Protein AF-A0A290Z5X6-F1 (afdb_monomer_lite)

Structure (mmCIF, N/CA/C/O backbone):
data_AF-A0A290Z5X6-F1
#
_entry.id   AF-A0A290Z5X6-F1
#
loop_
_atom_site.group_PDB
_atom_site.id
_atom_site.type_symbol
_atom_site.label_atom_id
_atom_site.label_alt_id
_atom_site.label_comp_id
_atom_site.label_asym_id
_atom_site.label_entity_id
_atom_site.label_seq_id
_atom_site.pdbx_PDB_ins_code
_atom_site.Cartn_x
_atom_site.Cartn_y
_atom_site.Cartn_z
_atom_site.occupancy
_atom_site.B_iso_or_equiv
_atom_site.auth_seq_id
_atom_site.auth_comp_id
_atom_site.auth_asym_id
_atom_site.auth_atom_id
_atom_site.pdbx_PDB_model_num
ATOM 1 N N . MET A 1 1 ? 26.047 21.841 9.371 1.00 41.75 1 MET A N 1
ATOM 2 C CA . MET A 1 1 ? 24.678 21.755 8.825 1.00 41.75 1 MET A CA 1
ATOM 3 C C . MET A 1 1 ? 23.907 20.826 9.737 1.00 41.75 1 MET A C 1
ATOM 5 O O . MET A 1 1 ? 24.258 19.658 9.817 1.00 41.75 1 MET A O 1
ATOM 9 N N . SER A 1 2 ? 22.987 21.386 10.518 1.00 51.69 2 SER A N 1
ATOM 10 C CA . SER A 1 2 ? 22.166 20.652 11.479 1.00 51.69 2 SER A CA 1
ATOM 11 C C . SER A 1 2 ? 20.998 19.984 10.766 1.00 51.69 2 SER A C 1
ATOM 13 O O . SER A 1 2 ? 20.327 20.634 9.970 1.00 51.69 2 SER A O 1
ATOM 15 N N . ALA A 1 3 ? 20.730 18.730 11.106 1.00 50.97 3 ALA A N 1
ATOM 16 C CA . ALA A 1 3 ? 19.401 18.146 11.011 1.00 50.97 3 ALA A CA 1
ATOM 17 C C . ALA A 1 3 ? 19.235 17.237 12.231 1.00 50.97 3 ALA A C 1
ATOM 19 O O . ALA A 1 3 ? 19.545 16.050 12.205 1.00 50.97 3 ALA A O 1
ATOM 20 N N . ASP A 1 4 ? 18.837 17.861 13.337 1.00 50.28 4 ASP A N 1
ATOM 21 C CA . ASP A 1 4 ? 18.227 17.169 14.463 1.00 50.28 4 ASP A CA 1
ATOM 22 C C . ASP A 1 4 ? 16.857 16.682 13.973 1.00 50.28 4 ASP A C 1
ATOM 24 O O . ASP A 1 4 ? 15.904 17.450 13.874 1.00 50.28 4 ASP A O 1
ATOM 28 N N . GLY A 1 5 ? 16.794 15.428 13.527 1.00 50.50 5 GLY A N 1
ATOM 29 C CA . GLY A 1 5 ? 15.556 14.754 13.134 1.00 50.50 5 GLY A CA 1
ATOM 30 C C . GLY A 1 5 ? 14.827 14.204 14.357 1.00 50.50 5 GLY A C 1
ATOM 31 O O . GLY A 1 5 ? 14.527 13.015 14.416 1.00 50.50 5 GLY A O 1
ATOM 32 N N . GLY A 1 6 ? 14.627 15.040 15.376 1.00 59.44 6 GLY A N 1
ATOM 33 C CA . GLY A 1 6 ? 13.831 14.721 16.552 1.00 59.44 6 GLY A CA 1
ATOM 34 C C . GLY A 1 6 ? 12.353 14.987 16.280 1.00 59.44 6 GLY A C 1
ATOM 35 O O . GLY A 1 6 ? 11.938 16.137 16.172 1.00 59.44 6 GLY A O 1
ATOM 36 N N . GLY A 1 7 ? 11.542 13.932 16.192 1.00 45.91 7 GLY A N 1
ATOM 37 C CA . GLY A 1 7 ? 10.097 14.095 16.035 1.00 45.91 7 GLY A CA 1
ATOM 38 C C . GLY A 1 7 ? 9.330 12.802 15.805 1.00 45.91 7 GLY A C 1
ATOM 39 O O . GLY A 1 7 ? 8.554 12.716 14.862 1.00 45.91 7 GLY A O 1
ATOM 40 N N . SER A 1 8 ? 9.532 11.783 16.650 1.00 51.44 8 SER A N 1
ATOM 41 C CA . SER A 1 8 ? 8.669 10.591 16.682 1.00 51.44 8 SER A CA 1
ATOM 42 C C . SER A 1 8 ? 7.294 10.974 17.243 1.00 51.44 8 SER A C 1
ATOM 44 O O . SER A 1 8 ? 6.984 10.805 18.419 1.00 51.44 8 SER A O 1
ATOM 46 N N . GLY A 1 9 ? 6.510 11.602 16.380 1.00 51.50 9 GLY A N 1
ATOM 47 C CA . GLY A 1 9 ? 5.180 12.130 16.626 1.00 51.50 9 GLY A CA 1
ATOM 48 C C . GLY A 1 9 ? 4.508 12.376 15.286 1.00 51.50 9 GLY A C 1
ATOM 49 O O . GLY A 1 9 ? 3.983 13.455 15.060 1.00 51.50 9 GLY A O 1
ATOM 50 N N . VAL A 1 10 ? 4.601 11.395 14.378 1.00 56.50 10 VAL A N 1
ATOM 51 C CA . VAL A 1 10 ? 3.946 11.431 13.065 1.00 56.50 10 VAL A CA 1
ATOM 52 C C . VAL A 1 10 ? 2.481 11.769 13.333 1.00 56.50 10 VAL A C 1
ATOM 54 O O . VAL A 1 10 ? 1.794 11.023 14.025 1.00 56.50 10 VAL A O 1
ATOM 57 N N . GLU A 1 11 ? 1.996 12.905 12.861 1.00 60.75 11 GLU A N 1
ATOM 58 C CA . GLU A 1 11 ? 0.575 13.240 12.918 1.00 60.75 11 GLU A CA 1
ATOM 59 C C . GLU A 1 11 ? -0.160 12.391 11.867 1.00 60.75 11 GLU A C 1
ATOM 61 O O . GLU A 1 11 ? 0.440 11.857 10.937 1.00 60.75 11 GLU A O 1
ATOM 66 N N . VAL A 1 12 ? -1.478 12.213 11.975 1.00 58.00 12 VAL A N 1
ATOM 67 C CA . VAL A 1 12 ? -2.225 11.416 10.975 1.00 58.00 12 VAL A CA 1
ATOM 68 C C . VAL A 1 12 ? -2.083 12.014 9.560 1.00 58.00 12 VAL A C 1
ATOM 70 O O . VAL A 1 12 ? -2.035 11.269 8.593 1.00 58.00 12 VAL A O 1
ATOM 73 N N . GLY A 1 13 ? -1.953 13.339 9.421 1.00 62.88 13 GLY A N 1
ATOM 74 C CA . GLY A 1 13 ? -1.691 13.979 8.122 1.00 62.88 13 GLY A CA 1
ATOM 75 C C . GLY A 1 13 ? -0.328 13.614 7.524 1.00 62.88 13 GLY A C 1
ATOM 76 O O . GLY A 1 13 ? -0.241 13.351 6.328 1.00 62.88 13 GLY A O 1
ATOM 77 N N . ASP A 1 14 ? 0.684 13.514 8.382 1.00 81.56 14 ASP A N 1
ATOM 78 C CA . ASP A 1 14 ? 2.059 13.144 8.043 1.00 81.56 14 ASP A CA 1
ATOM 79 C C . ASP A 1 14 ? 2.116 11.687 7.543 1.00 81.56 14 ASP A C 1
ATOM 81 O O . ASP A 1 14 ? 2.629 11.391 6.469 1.00 81.56 14 ASP A O 1
ATOM 85 N N . LEU A 1 15 ? 1.399 10.781 8.220 1.00 82.62 15 LEU A N 1
ATOM 86 C CA . LEU A 1 15 ? 1.340 9.363 7.844 1.00 82.62 15 LEU A CA 1
ATOM 87 C C . LEU A 1 15 ? 0.698 9.110 6.464 1.00 82.62 15 LEU A C 1
ATOM 89 O O . LEU A 1 15 ? 1.083 8.177 5.758 1.00 82.62 15 LEU A O 1
ATOM 93 N N . ALA A 1 16 ? -0.291 9.920 6.069 1.00 86.00 16 ALA A N 1
ATOM 94 C CA . ALA A 1 16 ? -0.912 9.811 4.745 1.00 86.00 16 ALA A CA 1
ATOM 95 C C . ALA A 1 16 ? 0.024 10.274 3.620 1.00 86.00 16 ALA A C 1
ATOM 97 O O . ALA A 1 16 ? -0.075 9.770 2.498 1.00 86.00 16 ALA A O 1
ATOM 98 N N . GLU A 1 17 ? 0.878 11.260 3.893 1.00 88.06 17 GLU A N 1
ATOM 99 C CA . GLU A 1 17 ? 1.873 11.744 2.939 1.00 88.06 17 GLU A CA 1
ATOM 100 C C . GLU A 1 17 ? 2.988 10.719 2.749 1.00 88.06 17 GLU A C 1
ATOM 102 O O . GLU A 1 17 ? 3.249 10.330 1.609 1.00 88.06 17 GLU A O 1
ATOM 107 N N . GLU A 1 18 ? 3.504 10.171 3.850 1.00 89.00 18 GLU A N 1
ATOM 108 C CA . GLU A 1 18 ? 4.499 9.095 3.839 1.00 89.00 18 GLU A CA 1
ATOM 109 C C . GLU A 1 18 ? 4.000 7.877 3.043 1.00 89.00 18 GLU A C 1
ATOM 111 O O . GLU A 1 18 ? 4.672 7.408 2.127 1.00 89.00 18 GLU A O 1
ATOM 116 N N . LEU A 1 19 ? 2.760 7.424 3.278 1.00 90.75 19 LEU A N 1
ATOM 117 C CA . LEU A 1 19 ? 2.152 6.324 2.512 1.00 90.75 19 LEU A CA 1
ATOM 118 C C . LEU A 1 19 ? 2.086 6.600 1.003 1.00 90.75 19 LEU A C 1
ATOM 120 O O . LEU A 1 19 ? 2.307 5.695 0.191 1.00 90.75 19 LEU A O 1
ATOM 124 N N . ARG A 1 20 ? 1.753 7.836 0.606 1.00 91.75 20 ARG A N 1
ATOM 125 C CA . ARG A 1 20 ? 1.723 8.219 -0.813 1.00 91.75 20 ARG A CA 1
ATOM 126 C C . ARG A 1 20 ? 3.128 8.222 -1.405 1.00 91.75 20 ARG A C 1
ATOM 128 O O . ARG A 1 20 ? 3.301 7.675 -2.494 1.00 91.75 20 ARG A O 1
ATOM 135 N N . ALA A 1 21 ? 4.103 8.793 -0.700 1.00 92.31 21 ALA A N 1
ATOM 136 C CA . ALA A 1 21 ? 5.492 8.855 -1.137 1.00 92.31 21 ALA A CA 1
ATOM 137 C C . ALA A 1 21 ? 6.085 7.449 -1.318 1.00 92.31 21 ALA A C 1
ATOM 139 O O . ALA A 1 21 ? 6.547 7.120 -2.413 1.00 92.31 21 ALA A O 1
ATOM 140 N N . THR A 1 22 ? 5.955 6.574 -0.313 1.00 92.25 22 THR A N 1
ATOM 141 C CA . THR A 1 22 ? 6.456 5.191 -0.381 1.00 92.25 22 THR A CA 1
ATOM 142 C C . THR A 1 22 ? 5.812 4.404 -1.525 1.00 92.25 22 THR A C 1
ATOM 144 O O . THR A 1 22 ? 6.477 3.616 -2.196 1.00 92.25 22 THR A O 1
ATOM 147 N N . ARG A 1 23 ? 4.521 4.625 -1.812 1.00 92.94 23 ARG A N 1
ATOM 148 C CA . ARG A 1 23 ? 3.843 3.947 -2.928 1.00 92.94 23 ARG A CA 1
ATOM 149 C C . ARG A 1 23 ? 4.327 4.422 -4.298 1.00 92.94 23 ARG A C 1
ATOM 151 O O . ARG A 1 23 ? 4.442 3.605 -5.211 1.00 92.94 23 ARG A O 1
ATOM 158 N N . VAL A 1 24 ? 4.586 5.719 -4.460 1.00 95.06 24 VAL A N 1
ATOM 159 C CA . VAL A 1 24 ? 5.176 6.253 -5.698 1.00 95.06 24 VAL A CA 1
ATOM 160 C C . VAL A 1 24 ? 6.559 5.645 -5.911 1.00 95.06 24 VAL A C 1
ATOM 162 O O . VAL A 1 24 ? 6.839 5.140 -6.996 1.00 95.06 24 VAL A O 1
ATOM 165 N N . GLU A 1 25 ? 7.379 5.612 -4.863 1.00 93.38 25 GLU A N 1
ATOM 166 C CA . GLU A 1 25 ? 8.725 5.050 -4.920 1.00 93.38 25 GLU A CA 1
ATOM 167 C C . GLU A 1 25 ? 8.709 3.552 -5.270 1.00 93.38 25 GLU A C 1
ATOM 169 O O . GLU A 1 25 ? 9.407 3.122 -6.188 1.00 93.38 25 GLU A O 1
ATOM 174 N N . GLN A 1 26 ? 7.813 2.767 -4.660 1.00 94.62 26 GLN A N 1
ATOM 175 C CA . GLN A 1 26 ? 7.634 1.348 -4.982 1.00 94.62 26 GLN A CA 1
ATOM 176 C C . GLN A 1 26 ? 7.352 1.115 -6.474 1.00 94.62 26 GLN A C 1
ATOM 178 O O . GLN A 1 26 ? 7.933 0.219 -7.092 1.00 94.62 26 GLN A O 1
ATOM 183 N N . VAL A 1 27 ? 6.454 1.908 -7.068 1.00 94.44 27 VAL A N 1
ATOM 184 C CA . VAL A 1 27 ? 6.112 1.791 -8.494 1.00 94.44 27 VAL A CA 1
ATOM 185 C C . VAL A 1 27 ? 7.312 2.138 -9.374 1.00 94.44 27 VAL A C 1
ATOM 187 O O . VAL A 1 27 ? 7.533 1.477 -10.390 1.00 94.44 27 VAL A O 1
ATOM 190 N N . GLU A 1 28 ? 8.109 3.131 -8.987 1.00 95.06 28 GLU A N 1
ATOM 191 C CA . GLU A 1 28 ? 9.340 3.484 -9.694 1.00 95.06 28 GLU A CA 1
ATOM 192 C C . GLU A 1 28 ? 10.378 2.353 -9.634 1.00 95.06 28 GLU A C 1
ATOM 194 O O . GLU A 1 28 ? 10.972 2.026 -10.663 1.00 95.06 28 GLU A O 1
ATOM 199 N N . HIS A 1 29 ? 10.543 1.684 -8.488 1.00 93.31 29 HIS A N 1
ATOM 200 C CA . HIS A 1 29 ? 11.408 0.501 -8.381 1.00 93.31 29 HIS A CA 1
ATOM 201 C C . HIS A 1 29 ? 10.919 -0.657 -9.261 1.00 93.31 29 HIS A C 1
ATOM 203 O O . HIS A 1 29 ? 11.714 -1.254 -9.988 1.00 93.31 29 HIS A O 1
ATOM 209 N N . LEU A 1 30 ? 9.608 -0.921 -9.306 1.00 93.12 30 LEU A N 1
ATOM 210 C CA . LEU A 1 30 ? 9.043 -1.932 -10.210 1.00 93.12 30 LEU A CA 1
ATOM 211 C C . LEU A 1 30 ? 9.301 -1.602 -11.685 1.00 93.12 30 LEU A C 1
ATOM 213 O O . LEU A 1 30 ? 9.681 -2.481 -12.456 1.00 93.12 30 LEU A O 1
ATOM 217 N N . ARG A 1 31 ? 9.142 -0.334 -12.080 1.00 95.94 31 ARG A N 1
ATOM 218 C CA . ARG A 1 31 ? 9.418 0.132 -13.451 1.00 95.94 31 ARG A CA 1
ATOM 219 C C . ARG A 1 31 ? 10.890 0.006 -13.831 1.00 95.94 31 ARG A C 1
ATOM 221 O O . ARG A 1 31 ? 11.194 -0.252 -14.991 1.00 95.94 31 ARG A O 1
ATOM 228 N N . ARG A 1 32 ? 11.792 0.177 -12.863 1.00 95.44 32 ARG A N 1
ATOM 229 C CA . ARG A 1 32 ? 13.243 0.009 -13.035 1.00 95.44 32 ARG A CA 1
ATOM 230 C C . ARG A 1 32 ? 13.685 -1.457 -13.037 1.00 95.44 32 ARG A C 1
ATOM 232 O O . ARG A 1 32 ? 14.853 -1.719 -13.300 1.00 95.44 32 ARG A O 1
ATOM 239 N N . GLY A 1 33 ? 12.770 -2.397 -12.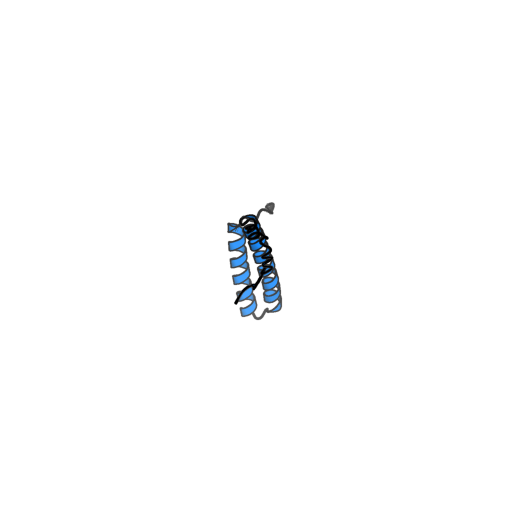787 1.00 96.81 33 GLY A N 1
ATOM 240 C CA . GLY A 1 33 ? 13.079 -3.825 -12.735 1.00 96.81 33 GLY A CA 1
ATOM 241 C C . GLY A 1 33 ? 13.742 -4.251 -11.428 1.00 96.81 33 GLY A C 1
ATOM 242 O O . GLY A 1 33 ? 14.505 -5.211 -11.428 1.00 96.81 33 GLY A O 1
ATOM 243 N N . ASP A 1 34 ? 13.446 -3.555 -10.330 1.00 96.19 34 ASP A N 1
ATOM 244 C CA . ASP A 1 34 ? 13.995 -3.809 -8.998 1.00 96.19 34 ASP A CA 1
ATOM 245 C C . ASP A 1 34 ? 12.907 -4.345 -8.037 1.00 96.19 34 ASP A C 1
ATOM 247 O O . ASP A 1 34 ? 12.410 -3.631 -7.156 1.00 96.19 34 ASP A O 1
ATOM 251 N N . PRO A 1 35 ? 12.451 -5.600 -8.233 1.00 93.25 35 PRO A N 1
ATOM 252 C CA . PRO A 1 35 ? 11.332 -6.165 -7.485 1.00 93.25 35 PRO A CA 1
ATOM 253 C C . PRO A 1 35 ? 11.676 -6.465 -6.021 1.00 93.25 35 PRO A C 1
ATOM 255 O O . PRO A 1 35 ? 10.767 -6.598 -5.205 1.00 93.25 35 PRO A O 1
ATOM 258 N N . GLU A 1 36 ? 12.956 -6.598 -5.670 1.00 95.94 36 GLU A N 1
ATOM 259 C CA . GLU A 1 36 ? 13.385 -6.850 -4.291 1.00 95.94 36 GLU A CA 1
ATOM 260 C C . GLU A 1 36 ? 13.135 -5.615 -3.417 1.00 95.94 36 GLU A C 1
ATOM 262 O O . GLU A 1 36 ? 12.409 -5.694 -2.423 1.00 95.94 36 GLU A O 1
ATOM 267 N N . THR A 1 37 ? 13.607 -4.445 -3.854 1.00 92.12 37 THR A N 1
ATOM 268 C CA . THR A 1 37 ? 13.325 -3.174 -3.174 1.00 92.12 37 THR A CA 1
ATOM 269 C C . THR A 1 37 ? 11.835 -2.852 -3.175 1.00 92.12 37 THR A C 1
ATOM 271 O O . THR A 1 37 ? 11.295 -2.420 -2.158 1.00 92.12 37 THR A O 1
ATOM 274 N N . ALA A 1 38 ? 11.121 -3.126 -4.272 1.00 94.12 38 ALA A N 1
ATOM 275 C CA . ALA A 1 38 ? 9.674 -2.930 -4.311 1.00 94.12 38 ALA A CA 1
ATOM 276 C C . ALA A 1 38 ? 8.916 -3.820 -3.304 1.00 94.12 38 ALA A C 1
ATOM 278 O O . ALA A 1 38 ? 7.920 -3.381 -2.718 1.00 94.12 38 ALA A O 1
ATOM 279 N N . GLN A 1 39 ? 9.377 -5.054 -3.072 1.00 95.12 39 GLN A N 1
ATOM 280 C CA . GLN A 1 39 ? 8.828 -5.928 -2.030 1.00 95.12 39 GLN A CA 1
ATOM 281 C C . GLN A 1 39 ? 9.125 -5.394 -0.630 1.00 95.12 39 GLN A C 1
ATOM 283 O O . GLN A 1 39 ? 8.222 -5.364 0.208 1.00 95.12 39 GLN A O 1
ATOM 288 N N . LEU A 1 40 ? 10.349 -4.912 -0.391 1.00 94.81 40 LEU A N 1
ATOM 289 C CA . LEU A 1 40 ? 10.708 -4.264 0.869 1.00 94.81 40 LEU A CA 1
ATOM 290 C C . LEU A 1 40 ? 9.795 -3.060 1.137 1.00 94.81 40 LEU A C 1
ATOM 292 O O . LEU A 1 40 ? 9.202 -2.966 2.208 1.00 94.81 40 LEU A O 1
ATOM 296 N N . MET A 1 41 ? 9.583 -2.199 0.141 1.00 91.25 41 MET A N 1
ATOM 297 C CA . MET A 1 41 ? 8.649 -1.074 0.242 1.00 91.25 41 MET A CA 1
ATOM 298 C C . MET A 1 41 ? 7.210 -1.524 0.497 1.00 91.25 41 MET A C 1
ATOM 300 O O . MET A 1 41 ? 6.489 -0.874 1.247 1.00 91.25 41 MET A O 1
ATOM 304 N N . GLY A 1 42 ? 6.793 -2.669 -0.051 1.00 92.62 42 GLY A N 1
ATOM 305 C CA . GLY A 1 42 ? 5.495 -3.271 0.260 1.00 92.62 42 GLY A CA 1
ATOM 306 C C . GLY A 1 42 ? 5.345 -3.617 1.744 1.00 92.62 42 GLY A C 1
ATOM 307 O O . GLY A 1 42 ? 4.307 -3.336 2.341 1.00 92.62 42 GLY A O 1
ATOM 308 N N . ALA A 1 43 ? 6.394 -4.160 2.366 1.00 94.88 43 ALA A N 1
ATOM 309 C CA . ALA A 1 43 ? 6.406 -4.418 3.805 1.00 94.88 43 ALA A CA 1
ATOM 310 C C . ALA A 1 43 ? 6.335 -3.118 4.628 1.00 94.88 43 ALA A C 1
ATOM 312 O O . ALA A 1 43 ? 5.619 -3.066 5.628 1.00 94.88 43 ALA A O 1
ATOM 313 N N . TRP A 1 44 ? 7.010 -2.053 4.183 1.00 92.38 44 TRP A N 1
ATOM 314 C CA . TRP A 1 44 ? 6.939 -0.734 4.824 1.00 92.38 44 TRP A CA 1
ATOM 315 C C . TRP A 1 44 ? 5.546 -0.106 4.709 1.00 92.38 44 TRP A C 1
ATOM 317 O O . TRP A 1 44 ? 5.014 0.382 5.704 1.00 92.38 44 TRP A O 1
ATOM 327 N N . ILE A 1 45 ? 4.907 -0.190 3.538 1.00 92.12 45 ILE A N 1
ATOM 328 C CA . ILE A 1 45 ? 3.521 0.263 3.334 1.00 92.12 45 ILE A CA 1
ATOM 329 C C . ILE A 1 45 ? 2.574 -0.457 4.300 1.00 92.12 45 ILE A C 1
ATOM 331 O O . ILE A 1 45 ? 1.737 0.195 4.923 1.00 92.12 45 ILE A O 1
ATOM 335 N N . ASN A 1 46 ? 2.724 -1.774 4.479 1.00 91.50 46 ASN A N 1
ATOM 336 C CA . ASN A 1 46 ? 1.917 -2.525 5.446 1.00 91.50 46 ASN A CA 1
ATOM 337 C C . ASN A 1 46 ? 2.123 -2.012 6.877 1.00 91.50 46 ASN A C 1
ATOM 339 O O . ASN A 1 46 ? 1.144 -1.747 7.567 1.00 91.50 46 ASN A O 1
ATOM 343 N N . ALA A 1 47 ? 3.370 -1.782 7.299 1.00 89.56 47 ALA A N 1
ATOM 344 C CA . ALA A 1 47 ? 3.658 -1.244 8.629 1.00 89.56 47 ALA A CA 1
ATOM 345 C C . ALA A 1 47 ? 3.034 0.149 8.859 1.00 89.56 47 ALA A C 1
ATOM 347 O O . ALA A 1 47 ? 2.507 0.424 9.939 1.00 89.56 47 ALA A O 1
ATOM 348 N N . LEU A 1 48 ? 3.045 1.019 7.842 1.00 87.75 48 LEU A N 1
ATOM 349 C CA . LEU A 1 48 ? 2.409 2.339 7.904 1.00 87.75 48 LEU A CA 1
ATOM 350 C C . LEU A 1 48 ? 0.875 2.239 7.959 1.00 87.75 48 LEU A C 1
ATOM 352 O O . LEU A 1 48 ? 0.237 2.994 8.694 1.00 87.75 48 LEU A O 1
ATOM 356 N N . LEU A 1 49 ? 0.274 1.295 7.228 1.00 88.31 49 LEU A N 1
ATOM 357 C CA . LEU A 1 49 ? -1.165 1.017 7.303 1.00 88.31 49 LEU A CA 1
ATOM 358 C C . LEU A 1 49 ? -1.568 0.458 8.673 1.00 88.31 49 LEU A C 1
ATOM 360 O O . LEU A 1 49 ? -2.586 0.877 9.221 1.00 88.31 49 LEU A O 1
ATOM 364 N N . ASP A 1 50 ? -0.771 -0.43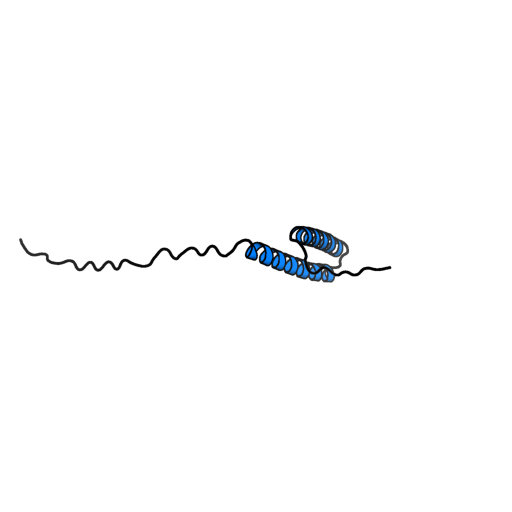6 9.258 1.00 87.94 50 ASP A N 1
ATOM 365 C CA . ASP A 1 50 ? -0.971 -0.927 10.625 1.00 87.94 50 ASP A CA 1
ATOM 366 C C . ASP A 1 50 ? -0.903 0.213 11.648 1.00 87.94 50 ASP A C 1
ATOM 368 O O . ASP A 1 50 ? -1.743 0.316 12.546 1.00 87.94 50 ASP A O 1
ATOM 372 N N . GLU A 1 51 ? 0.058 1.126 11.502 1.00 87.81 51 GLU A N 1
ATOM 373 C CA . GLU A 1 51 ? 0.156 2.313 12.350 1.00 87.81 51 GLU A CA 1
ATOM 374 C C . GLU A 1 51 ? -1.050 3.248 12.180 1.00 87.81 51 GLU A C 1
ATOM 376 O O . GLU A 1 51 ? -1.621 3.717 13.170 1.00 87.81 51 GLU A O 1
ATOM 381 N N . TRP A 1 52 ? -1.503 3.462 10.944 1.00 87.12 52 TRP A N 1
ATOM 382 C CA . TRP A 1 52 ? -2.711 4.233 10.657 1.00 87.12 52 TRP A CA 1
ATOM 383 C C . TRP A 1 52 ? -3.931 3.608 11.331 1.00 87.12 52 TRP A C 1
ATOM 385 O O . TRP A 1 52 ? -4.673 4.286 12.045 1.00 87.12 52 TRP A O 1
ATOM 395 N N . ASN A 1 53 ? -4.103 2.296 11.167 1.00 86.19 53 ASN A N 1
ATOM 396 C CA . ASN A 1 53 ? -5.188 1.536 11.771 1.00 86.19 53 ASN A CA 1
ATOM 397 C C . ASN A 1 53 ? -5.140 1.592 13.297 1.00 86.19 53 ASN A C 1
ATOM 399 O O . ASN A 1 53 ? -6.185 1.751 13.920 1.00 86.19 53 ASN A O 1
ATOM 403 N N . ARG A 1 54 ? -3.958 1.550 13.922 1.00 86.19 54 ARG A N 1
ATOM 404 C CA . ARG A 1 54 ? -3.820 1.721 15.379 1.00 86.19 54 ARG A CA 1
ATOM 405 C C . ARG A 1 54 ? -4.238 3.113 15.844 1.00 86.19 54 ARG A C 1
ATOM 407 O O . ARG A 1 54 ? -4.902 3.242 16.872 1.00 86.19 54 ARG A O 1
ATOM 414 N N . ARG A 1 55 ? -3.901 4.160 15.092 1.00 84.81 55 ARG A N 1
ATOM 415 C CA . ARG A 1 55 ? -4.275 5.550 15.415 1.00 84.81 55 ARG A CA 1
ATOM 416 C C . ARG A 1 55 ? -5.758 5.811 15.218 1.00 84.81 55 ARG A C 1
ATOM 418 O O . ARG A 1 55 ? -6.389 6.437 16.069 1.00 84.81 55 ARG A O 1
ATOM 425 N N . CYS A 1 56 ? -6.320 5.311 14.123 1.00 80.06 56 CYS A N 1
ATOM 426 C CA . CYS A 1 56 ? -7.749 5.382 13.854 1.00 80.06 56 CYS A CA 1
ATOM 427 C C . CYS A 1 56 ? -8.536 4.514 14.839 1.00 80.06 56 CYS A C 1
ATOM 429 O O . CYS A 1 56 ? -9.493 5.004 15.421 1.00 80.06 56 CYS A O 1
ATOM 431 N N . GLY A 1 57 ? -8.092 3.292 15.125 1.00 71.25 57 GLY A N 1
ATOM 432 C CA . GLY A 1 57 ? -8.689 2.397 16.120 1.00 71.25 57 GLY A CA 1
ATOM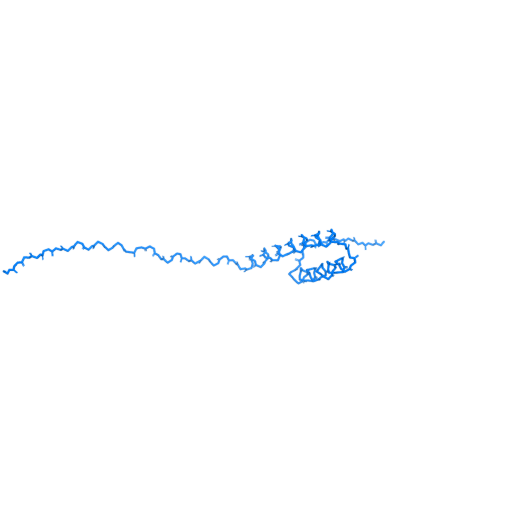 433 C C . GLY A 1 57 ? -8.592 2.919 17.557 1.00 71.25 57 GLY A C 1
ATOM 434 O O . GLY A 1 57 ? -9.488 2.676 18.351 1.00 71.25 57 GLY A O 1
ATOM 435 N N . ARG A 1 58 ? -7.573 3.721 17.903 1.00 58.56 58 ARG A N 1
ATOM 436 C CA . ARG A 1 58 ? -7.572 4.491 19.164 1.00 58.56 58 ARG A CA 1
ATOM 437 C C . ARG A 1 58 ? -8.613 5.610 19.190 1.00 58.56 58 ARG A C 1
ATOM 439 O O . ARG A 1 58 ? -9.063 5.975 20.270 1.00 58.56 58 ARG A O 1
ATOM 446 N N . ARG A 1 59 ? -8.966 6.183 18.035 1.00 56.84 59 ARG A N 1
ATOM 447 C CA . ARG A 1 59 ? -10.018 7.209 17.925 1.00 56.84 59 ARG A CA 1
ATOM 448 C C . ARG A 1 59 ? -11.418 6.599 17.920 1.00 56.84 59 ARG A C 1
ATOM 450 O O . ARG A 1 59 ? -12.333 7.214 18.455 1.00 56.84 59 ARG A O 1
ATOM 457 N N . VAL A 1 60 ? -11.583 5.401 17.362 1.00 50.84 60 VAL A N 1
ATOM 458 C CA . VAL A 1 60 ? -12.826 4.626 17.448 1.00 50.84 60 VAL A CA 1
ATOM 459 C C . VAL A 1 60 ? -12.687 3.627 18.597 1.00 50.84 60 VAL A C 1
ATOM 461 O O . VAL A 1 60 ? -12.361 2.464 18.384 1.00 50.84 60 VAL A O 1
ATOM 464 N N . ALA A 1 61 ? -12.891 4.089 19.837 1.00 48.56 61 ALA A N 1
ATOM 465 C CA . ALA A 1 61 ? -13.048 3.183 20.977 1.00 48.56 61 ALA A CA 1
ATOM 466 C C . ALA A 1 61 ? -14.033 2.055 20.607 1.00 48.56 61 ALA A C 1
ATOM 468 O O . ALA A 1 61 ? -14.982 2.317 19.857 1.00 48.56 61 ALA A O 1
ATOM 469 N N . PRO A 1 62 ? -13.824 0.813 21.088 1.00 46.69 62 PRO A N 1
ATOM 470 C CA . PRO A 1 62 ? -14.692 -0.294 20.730 1.00 46.69 62 PRO A CA 1
ATOM 471 C C . PRO A 1 62 ? -16.126 0.098 21.064 1.00 46.69 62 PRO A C 1
ATOM 473 O O . PRO A 1 62 ? -16.431 0.443 22.208 1.00 46.69 62 PRO A O 1
ATOM 476 N N . VAL A 1 63 ? -17.003 0.055 20.061 1.00 53.69 63 VAL A N 1
ATOM 477 C CA . VAL A 1 63 ? -18.437 -0.008 20.312 1.00 53.69 63 VAL A CA 1
ATOM 478 C C . VAL A 1 63 ? -18.633 -1.320 21.059 1.00 53.69 63 VAL A C 1
ATOM 480 O O . VAL A 1 63 ? -18.734 -2.388 20.460 1.00 53.69 63 VAL A O 1
ATOM 483 N N . VAL A 1 6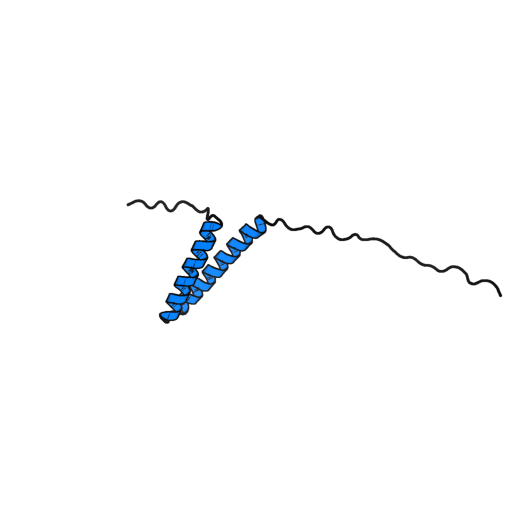4 ? -18.597 -1.248 22.389 1.00 57.44 64 VAL A N 1
ATOM 484 C CA . VAL A 1 64 ? -19.171 -2.275 23.241 1.00 57.44 64 VAL A CA 1
ATOM 485 C C . VAL A 1 64 ? -20.643 -2.242 22.882 1.00 57.44 64 VAL A C 1
ATOM 487 O O . VAL A 1 64 ? -21.378 -1.372 23.337 1.00 57.44 64 VAL A O 1
ATOM 490 N N . VAL A 1 65 ? -21.058 -3.125 21.979 1.00 56.03 65 VAL A N 1
ATOM 491 C CA . VAL A 1 65 ? -22.467 -3.468 21.858 1.00 56.03 65 VAL A CA 1
ATOM 492 C C . VAL A 1 65 ? -22.762 -4.199 23.165 1.00 56.03 65 VAL A C 1
ATOM 494 O O . VAL A 1 65 ? -22.215 -5.290 23.350 1.00 56.03 65 VAL A O 1
ATOM 497 N N . PRO A 1 66 ? -23.509 -3.616 24.125 1.00 48.78 66 PRO A N 1
ATOM 498 C CA . PRO A 1 66 ? -23.943 -4.400 25.265 1.00 48.78 66 PRO A CA 1
ATOM 499 C C . PRO A 1 66 ? -24.703 -5.596 24.700 1.00 48.78 66 PRO A C 1
ATOM 501 O O . PRO A 1 66 ? -25.581 -5.428 23.849 1.00 48.78 66 PRO A O 1
ATOM 504 N N . ALA A 1 67 ? -24.285 -6.793 25.114 1.00 56.72 67 ALA A N 1
ATOM 505 C CA . ALA A 1 67 ? -24.946 -8.038 24.772 1.00 56.72 67 ALA A CA 1
ATOM 506 C C . ALA A 1 67 ? -26.451 -7.839 24.962 1.00 56.72 67 ALA A C 1
ATOM 508 O O . ALA A 1 67 ? -26.901 -7.496 26.058 1.00 56.72 67 ALA A O 1
ATOM 509 N N . LEU A 1 68 ? -27.209 -7.972 23.871 1.00 55.59 68 LEU A N 1
ATOM 510 C CA . LEU A 1 68 ? -28.659 -8.018 23.944 1.00 55.59 68 LEU A CA 1
ATOM 511 C C . LEU A 1 68 ? -28.984 -9.169 24.901 1.00 55.59 68 LEU A C 1
ATOM 513 O O . LEU A 1 68 ? -28.555 -10.297 24.666 1.00 55.59 68 LEU A O 1
ATOM 517 N N . GLY A 1 69 ? -29.600 -8.810 26.024 1.00 45.28 69 GLY A N 1
ATOM 518 C CA . GLY A 1 69 ? -29.608 -9.596 27.245 1.00 45.28 69 GLY A CA 1
ATOM 519 C C . GLY A 1 69 ? -30.065 -11.042 27.093 1.00 45.28 69 GLY A C 1
ATOM 520 O O . GLY A 1 69 ? -30.923 -11.387 26.280 1.00 45.28 69 GLY A O 1
ATOM 521 N N . GLU A 1 70 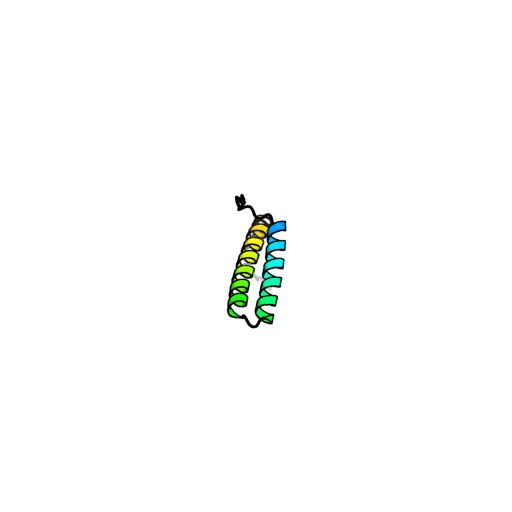? -29.486 -11.864 27.959 1.00 49.62 70 GLU A N 1
ATOM 522 C CA . GLU A 1 70 ? -30.073 -13.113 28.415 1.00 49.62 70 GLU A CA 1
ATOM 523 C C . GLU A 1 70 ? -31.467 -12.899 29.035 1.00 49.62 70 GLU A C 1
ATOM 525 O O . GLU A 1 70 ? -31.815 -11.802 29.477 1.00 49.62 70 GLU A O 1
ATOM 530 N N . ALA A 1 71 ? -32.181 -14.024 29.148 1.00 53.78 71 ALA A N 1
ATOM 531 C CA . ALA A 1 71 ? -33.452 -14.272 29.829 1.00 53.78 71 ALA A CA 1
ATOM 532 C C . ALA A 1 71 ? -34.732 -14.091 28.990 1.00 53.78 71 ALA A C 1
ATOM 534 O O . ALA A 1 71 ? -35.278 -13.003 28.838 1.00 53.78 71 ALA A O 1
ATOM 535 N N . VAL A 1 72 ? -35.312 -15.222 28.580 1.00 53.31 72 VAL A N 1
ATOM 536 C CA . VAL A 1 72 ? -36.378 -15.824 29.396 1.00 53.31 72 VAL A CA 1
ATOM 537 C C . VAL A 1 72 ? -36.468 -17.321 29.103 1.00 53.31 72 VAL A C 1
ATOM 539 O O . VAL A 1 72 ? -36.657 -17.752 27.966 1.00 53.31 72 VAL A O 1
ATOM 542 N N . GLU A 1 73 ? -36.308 -18.100 30.167 1.00 55.72 73 GLU A N 1
ATOM 543 C CA . GLU A 1 73 ? -36.700 -19.499 30.235 1.00 55.72 73 GLU A CA 1
ATOM 544 C C . GLU A 1 73 ? -38.215 -19.586 30.028 1.00 55.72 73 GLU A C 1
ATOM 546 O O . GLU A 1 73 ? -38.997 -19.046 30.807 1.00 55.72 73 GLU A O 1
ATOM 551 N N . GLY A 1 74 ? -38.632 -20.232 28.943 1.00 52.84 74 GLY A N 1
ATOM 552 C CA . GLY A 1 74 ? -40.024 -20.591 28.708 1.00 52.84 74 GLY A CA 1
ATOM 553 C C . GLY A 1 74 ? -40.274 -22.013 29.180 1.00 52.84 74 GLY A C 1
ATOM 554 O O . GLY A 1 74 ? -40.393 -22.912 28.350 1.00 52.84 74 GLY A O 1
ATOM 555 N N . ASP A 1 75 ? -40.333 -22.211 30.497 1.00 58.38 75 ASP A N 1
ATOM 556 C CA . ASP A 1 75 ? -40.995 -23.377 31.076 1.00 58.38 75 ASP A CA 1
ATOM 557 C C . ASP A 1 75 ? -42.496 -23.266 30.766 1.00 58.38 75 ASP A C 1
ATOM 559 O O . ASP A 1 75 ? -43.179 -22.317 31.155 1.00 58.38 75 ASP A O 1
ATOM 563 N N . GLY A 1 76 ? -42.974 -24.189 29.938 1.00 54.88 76 GLY A N 1
ATOM 564 C CA . GLY A 1 76 ? -44.350 -24.263 29.468 1.00 54.88 76 GLY A CA 1
ATOM 565 C C . GLY A 1 76 ? -44.906 -25.657 29.695 1.00 54.88 76 GLY A C 1
ATOM 566 O O . GLY A 1 76 ? -45.404 -26.285 28.758 1.00 54.88 76 GLY A O 1
ATOM 567 N N . GLU A 1 77 ? -44.783 -26.152 30.927 1.00 51.81 77 GLU A N 1
ATOM 568 C CA . GLU A 1 77 ? -45.565 -27.274 31.435 1.00 51.81 77 GLU A CA 1
ATOM 569 C C . GLU A 1 77 ? -47.055 -27.018 31.129 1.00 51.81 77 GLU A C 1
ATOM 571 O O . GLU A 1 77 ? -47.640 -26.024 31.560 1.00 51.81 77 GLU A O 1
ATOM 576 N N . ARG A 1 78 ? -47.685 -27.875 30.310 1.00 62.97 78 ARG A N 1
ATOM 577 C CA . ARG A 1 78 ? -49.127 -27.795 30.027 1.00 62.97 78 ARG A CA 1
ATOM 578 C C . ARG A 1 78 ? -49.875 -28.650 31.050 1.00 62.97 78 ARG A C 1
ATOM 580 O O . ARG A 1 78 ? -49.796 -29.877 30.953 1.00 62.97 78 ARG A O 1
ATOM 587 N N . PRO A 1 79 ? -50.659 -28.064 31.970 1.00 57.56 79 PRO A N 1
ATOM 588 C CA . PRO A 1 79 ? -51.520 -28.842 32.839 1.00 57.56 79 PRO A CA 1
ATOM 589 C C . PRO A 1 79 ? -52.819 -29.222 32.114 1.00 57.56 79 PRO A C 1
ATOM 591 O O . PRO A 1 79 ? -53.465 -28.394 31.475 1.00 57.56 79 PRO A O 1
ATOM 594 N N . GLY A 1 80 ? -53.208 -30.489 32.273 1.00 54.34 80 GLY A N 1
ATOM 595 C CA . GLY A 1 80 ? -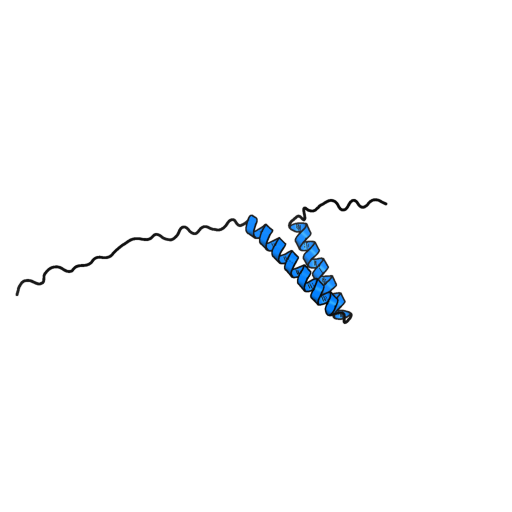54.602 -30.926 32.376 1.00 54.34 80 GLY A CA 1
ATOM 596 C C . GLY A 1 80 ? -55.476 -30.858 31.122 1.00 54.34 80 GLY A C 1
ATOM 597 O O . GLY A 1 80 ? -56.103 -29.843 30.833 1.00 54.34 80 GLY A O 1
ATOM 598 N N . ARG A 1 81 ? -55.688 -32.013 30.478 1.00 53.88 81 ARG A N 1
ATOM 599 C CA . ARG A 1 81 ? -56.944 -32.281 29.762 1.00 53.88 81 ARG A CA 1
ATOM 600 C C . ARG A 1 81 ? -57.785 -33.247 30.595 1.00 53.88 81 ARG A C 1
ATOM 602 O O . ARG A 1 81 ? -57.611 -34.456 30.502 1.00 53.88 81 ARG A O 1
ATOM 609 N N . CYS A 1 82 ? -58.691 -32.695 31.397 1.00 56.59 82 CYS A N 1
ATOM 610 C CA . CYS A 1 82 ? -59.829 -33.413 31.966 1.00 56.59 82 CYS A CA 1
ATOM 611 C C . CYS A 1 82 ? -61.101 -33.013 31.207 1.00 56.59 82 CYS A C 1
ATOM 613 O O . CYS A 1 82 ? -61.308 -31.827 30.960 1.00 56.59 82 CYS A O 1
ATOM 615 N N . GLY A 1 83 ? -61.970 -33.991 30.934 1.00 56.88 83 GLY A N 1
ATOM 616 C CA . GLY A 1 83 ? -63.413 -33.780 30.781 1.00 56.88 83 GLY A CA 1
ATOM 617 C C . GLY A 1 83 ? -63.973 -33.938 29.367 1.00 56.88 83 GLY A C 1
ATOM 618 O O . GLY A 1 83 ? -63.653 -33.146 28.481 1.00 56.88 83 GLY A O 1
ATOM 619 N N . GLY A 1 84 ? -64.856 -34.930 29.207 1.00 47.19 84 GLY A N 1
ATOM 620 C CA . GLY A 1 84 ? -65.703 -35.163 28.039 1.00 47.19 84 GLY A CA 1
ATOM 621 C C . GLY A 1 84 ? -66.053 -36.628 27.873 1.00 47.19 84 GLY A C 1
ATOM 622 O O . GLY A 1 84 ? -65.554 -37.197 26.882 1.00 47.19 84 GLY A O 1
#

Foldseek 3Di:
DDDPVPDPPQDLVNLVVVLVVLVVVLVVCVVVVNVVVSVVSVVVNVVSVVVNCVVVCVVVPDPPPPPPDDDDDPPDPDDDDDDD

Secondary structure (DSSP, 8-state):
-----------HHHHHHHHHHHHHHHHHHHHTT-HHHHHHHHHHHHHHHHHHHHHHHHHS-------PPP--------------

pLDDT: mean 73.02, std 19.1, range [41.75, 96.81]

Organism: NCBI:txid42197

Radius of gyration: 28.91 Å; chains: 1; bounding box: 90×57×46 Å

Sequence (84 aa):
MSADGGGSGVEVGDLAEELRATRVEQVEHLRRGDPETAQLMGAWINALLDEWNRRCGRRVAPVVVPALGEAVEGDGERPGRCGG